Protein AF-A0A1V4AG72-F1 (afdb_monomer)

Sequence (145 aa):
MGGVWVKDPDANHELNSRGAKAVLYVLNVGDRDIQIGSHIHLADVNENLLFFTDKNAAAQAEQALTDQQLTRPEQIAEARRFAHDRSKTPGRAPWGFRLDVAPGDSKRFSPENTPSDRIEAVEMGGDRRVPGLRKNKPAGDVDLD

Mean predicted aligned error: 5.01 Å

Radius of gyration: 17.49 Å; Cα contacts (8 Å, |Δi|>4): 254; chains: 1; bounding box: 52×41×49 Å

Secondary structure (DSSP, 8-state):
------S-TTPPPPPSTTSPEEEEEEEE-SSS-EEEETTS-GGGS-TTEEEESSHHHHHHHHHHHH-TTS-HHHHHHHHHHHSPP-S--TT-TTTTEEE-S-TT-EEEE-TT--SPEEEEEEE--TT-B---SSTT--GGGSB--

Foldseek 3Di:
DDDDDDPDPPDDDDPQVPFDKAKKWKAQLDDFKDKFAQPDQLLLGDPSIFIARDPVLLVQLLCLCPDPVDDSVRSSVRNNVSGDDSDQPAPDPSQQKGFPDDHPDMDMHGNPDPPTDMGMITGDDDQSFDCDDDPDQDPVSRHND

InterPro domains:
  IPR002019 Urease, beta subunit-like [PF00699] (11-57)
  IPR002019 Urease, beta subunit-like [PF00699] (93-136)
  IPR036461 Urease, beta subunit superfamily [G3DSA:2.10.150.10] (2-143)
  IPR036461 Urease, beta subunit superfamily [SSF51278] (10-135)

Organism: NCBI:txid83656

Nearest PDB structures (foldseek):
  3qga-assembly1_A  TM=9.010E-01  e=2.264E-07  Helicobacter mustelae 12198
  8hc1-assembly1_A  TM=8.872E-01  e=1.874E-07  Helicobacter pylori 26695
  1e9y-assembly1_A  TM=9.030E-01  e=4.817E-07  Helicobacter pylori
  4z42-assembly1_B  TM=9.074E-01  e=5.818E-07  Yersinia enterocolitica W22703
  6qsu-assembly1_A  TM=8.848E-01  e=5.818E-07  Helicobacter pylori

Solvent-accessible surface area (backbone atoms only — not comparable to full-atom values): 8629 Å² total; per-residue (Å²): 141,88,85,84,90,66,97,58,87,84,64,84,81,86,73,75,85,87,45,62,73,45,63,36,35,36,36,32,74,45,92,56,74,47,73,47,50,22,83,45,53,50,44,58,51,68,84,44,53,40,42,21,75,46,71,67,41,41,53,52,22,50,50,33,64,66,41,84,89,46,54,72,71,53,15,50,55,53,21,53,72,48,34,53,72,55,53,86,47,61,95,37,74,38,20,52,17,17,45,62,57,59,88,87,39,68,51,78,40,45,43,82,50,74,70,59,48,77,44,50,28,26,43,59,67,87,91,36,64,52,86,71,83,48,100,81,65,54,81,81,62,20,53,46,116

Structure (mmCIF, N/CA/C/O backbone):
data_AF-A0A1V4AG72-F1
#
_entry.id   AF-A0A1V4AG72-F1
#
loop_
_atom_site.group_PDB
_atom_site.id
_atom_site.type_symbol
_atom_site.label_atom_id
_atom_site.label_alt_id
_atom_site.label_comp_id
_atom_site.label_asym_id
_atom_site.label_entity_id
_atom_site.label_seq_id
_atom_site.pdbx_PDB_ins_code
_atom_site.Cartn_x
_atom_site.Cartn_y
_atom_site.Cartn_z
_atom_site.occupancy
_atom_site.B_iso_or_equiv
_atom_site.auth_seq_id
_atom_site.auth_comp_id
_atom_site.auth_asym_id
_atom_site.auth_atom_id
_atom_site.pdbx_PDB_model_num
ATOM 1 N N . MET A 1 1 ? 33.424 19.511 -18.296 1.00 42.69 1 MET A N 1
ATOM 2 C CA . MET A 1 1 ? 31.993 19.443 -18.659 1.00 42.69 1 MET A CA 1
ATOM 3 C C . MET A 1 1 ? 31.625 17.983 -18.834 1.00 42.69 1 MET A C 1
ATOM 5 O O . MET A 1 1 ? 32.368 17.283 -19.507 1.00 42.69 1 MET A O 1
ATOM 9 N N . GLY A 1 2 ? 30.534 17.532 -18.221 1.00 80.44 2 GLY A N 1
ATOM 10 C CA . GLY A 1 2 ? 29.959 16.205 -18.433 1.00 80.44 2 GLY A CA 1
ATOM 11 C C . GLY A 1 2 ? 28.475 16.379 -18.723 1.00 80.44 2 GLY A C 1
ATOM 12 O O . GLY A 1 2 ? 27.808 17.127 -18.014 1.00 80.44 2 GLY A O 1
ATOM 13 N N . GLY A 1 3 ? 27.995 15.761 -19.795 1.00 87.75 3 GLY A N 1
ATOM 14 C CA . GLY A 1 3 ? 26.591 15.762 -20.185 1.00 87.75 3 GLY A CA 1
ATOM 15 C C . GLY A 1 3 ? 26.157 14.342 -20.516 1.00 87.75 3 GLY A C 1
ATOM 16 O O . GLY A 1 3 ? 26.980 13.520 -20.922 1.00 87.75 3 GLY A O 1
ATOM 17 N N . VAL A 1 4 ? 24.874 14.059 -20.318 1.00 89.00 4 VAL A N 1
ATOM 18 C CA . VAL A 1 4 ? 24.250 12.799 -20.726 1.00 89.00 4 VAL A CA 1
ATOM 19 C C . VAL A 1 4 ? 23.496 13.056 -22.022 1.00 89.00 4 VAL A C 1
ATOM 21 O O . VAL A 1 4 ? 22.708 13.994 -22.106 1.00 89.00 4 VAL A O 1
ATOM 24 N N . TRP A 1 5 ? 23.745 12.227 -23.032 1.00 91.19 5 TRP A N 1
ATOM 25 C CA . TRP A 1 5 ? 22.998 12.254 -24.285 1.00 91.19 5 TRP A CA 1
ATOM 26 C C . TRP A 1 5 ? 21.837 11.270 -24.188 1.00 91.19 5 TRP A C 1
ATOM 28 O O . TRP A 1 5 ? 22.051 10.071 -24.016 1.00 91.19 5 TRP A O 1
ATOM 38 N N . VAL A 1 6 ? 20.615 11.780 -24.304 1.00 92.44 6 VAL A N 1
ATOM 39 C CA . VAL A 1 6 ? 19.386 10.982 -24.379 1.00 92.44 6 VAL A CA 1
ATOM 40 C C . VAL A 1 6 ? 18.800 11.168 -25.776 1.00 92.44 6 VAL A C 1
ATOM 42 O O . VAL A 1 6 ? 18.817 12.277 -26.303 1.00 92.44 6 VAL A O 1
ATOM 45 N N . LYS A 1 7 ? 18.337 10.078 -26.403 1.00 91.69 7 LYS A N 1
ATOM 46 C CA . LYS A 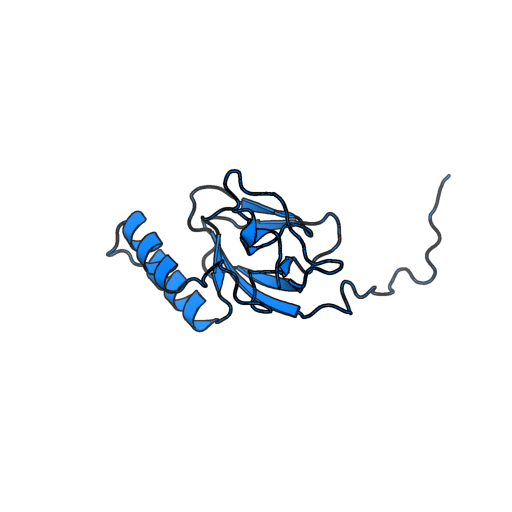1 7 ? 17.854 10.088 -27.796 1.00 91.69 7 LYS A CA 1
ATOM 47 C C . LYS A 1 7 ? 16.626 10.984 -27.979 1.00 91.69 7 LYS A C 1
ATOM 49 O O . LYS A 1 7 ? 16.560 11.722 -28.954 1.00 91.69 7 LYS A O 1
ATOM 54 N N . ASP A 1 8 ? 15.674 10.867 -27.063 1.00 94.81 8 ASP A N 1
ATOM 55 C CA . ASP A 1 8 ? 14.457 11.667 -27.002 1.00 94.81 8 ASP A CA 1
ATOM 56 C C . ASP A 1 8 ? 14.167 11.942 -25.516 1.00 94.81 8 ASP A C 1
ATOM 58 O O . ASP A 1 8 ? 13.851 10.998 -24.788 1.00 94.81 8 ASP A O 1
ATOM 62 N N . PRO A 1 9 ? 14.374 13.176 -25.027 1.00 90.25 9 PRO A N 1
ATOM 63 C CA . PRO A 1 9 ? 14.174 13.517 -23.620 1.00 90.25 9 PRO A CA 1
ATOM 64 C C . PRO A 1 9 ? 12.696 13.524 -23.200 1.00 90.25 9 PRO A C 1
ATOM 66 O O . PRO A 1 9 ? 12.429 13.447 -22.003 1.00 90.25 9 PRO A O 1
ATOM 69 N N . ASP A 1 10 ? 11.762 13.582 -24.154 1.00 93.50 10 ASP A N 1
ATOM 70 C CA . ASP A 1 10 ? 10.318 13.579 -23.895 1.00 93.50 10 ASP A CA 1
ATOM 71 C C . ASP A 1 10 ? 9.716 12.163 -23.979 1.00 93.50 10 ASP A C 1
ATOM 73 O O . ASP A 1 10 ? 8.522 11.960 -23.735 1.00 93.50 10 ASP A O 1
ATOM 77 N N . ALA A 1 11 ? 10.530 11.157 -24.318 1.00 92.44 11 ALA A N 1
ATOM 78 C CA . ALA A 1 11 ? 10.082 9.777 -24.401 1.00 92.44 11 ALA A CA 1
ATOM 79 C C . ALA A 1 11 ? 9.724 9.214 -23.017 1.00 92.44 11 ALA A C 1
ATOM 81 O O . ALA A 1 11 ? 10.526 9.210 -22.083 1.00 92.44 11 ALA A O 1
ATOM 82 N N . ASN A 1 12 ? 8.523 8.643 -22.914 1.00 91.81 12 ASN A N 1
ATOM 83 C CA . ASN A 1 12 ? 8.087 7.932 -21.718 1.00 91.81 12 ASN A CA 1
ATOM 84 C C . ASN A 1 12 ? 8.614 6.494 -21.710 1.00 91.81 12 ASN A C 1
ATOM 86 O O . ASN A 1 12 ? 8.510 5.766 -22.700 1.00 91.81 12 ASN A O 1
ATOM 90 N N . HIS A 1 13 ? 9.109 6.059 -20.554 1.00 91.44 13 HIS A N 1
ATOM 91 C CA . HIS A 1 13 ? 9.494 4.674 -20.313 1.00 91.44 13 HIS A CA 1
ATOM 92 C C . HIS A 1 13 ? 8.433 3.973 -19.467 1.00 91.44 13 HIS A C 1
ATOM 94 O O . HIS A 1 13 ? 8.169 4.368 -18.333 1.00 91.44 13 HIS A O 1
ATOM 100 N N . GLU A 1 14 ? 7.841 2.909 -20.007 1.00 92.56 14 GLU A N 1
ATOM 101 C CA . GLU A 1 14 ? 6.927 2.066 -19.242 1.00 92.56 14 GLU A CA 1
ATOM 102 C C . GLU A 1 14 ? 7.717 1.147 -18.302 1.00 92.56 14 GLU A C 1
ATOM 104 O O . GLU A 1 14 ? 8.584 0.378 -18.727 1.00 92.56 14 GLU A O 1
ATOM 109 N N . LEU A 1 15 ? 7.402 1.221 -17.011 1.00 93.25 15 LEU A N 1
ATOM 110 C CA . LEU A 1 15 ? 8.000 0.380 -15.981 1.00 93.25 15 LEU A CA 1
ATOM 111 C C . LEU A 1 15 ? 7.109 -0.831 -15.686 1.00 93.25 15 LEU A C 1
ATOM 113 O O . LEU A 1 15 ? 5.888 -0.778 -15.820 1.00 93.25 15 LEU A O 1
ATOM 117 N N . ASN A 1 16 ? 7.737 -1.922 -15.240 1.00 93.94 16 ASN A N 1
ATOM 118 C CA . ASN A 1 16 ? 7.059 -3.116 -14.723 1.00 93.94 16 ASN A CA 1
ATOM 119 C C . ASN A 1 16 ? 6.011 -3.739 -15.680 1.00 93.94 16 ASN A C 1
ATOM 121 O O . ASN A 1 16 ? 5.059 -4.374 -15.233 1.00 93.94 16 ASN A O 1
ATOM 125 N N . SER A 1 17 ? 6.210 -3.623 -16.998 1.00 91.50 17 SER A N 1
ATOM 126 C CA . SER A 1 17 ? 5.237 -3.996 -18.045 1.00 91.50 17 SER A CA 1
ATOM 127 C C . SER A 1 17 ? 4.884 -5.488 -18.147 1.00 91.50 17 SER A C 1
ATOM 129 O O . SER A 1 17 ? 3.980 -5.859 -18.891 1.00 91.50 17 SER A O 1
ATOM 131 N N . ARG A 1 18 ? 5.591 -6.368 -17.427 1.00 86.69 18 ARG A N 1
ATOM 132 C CA . ARG A 1 18 ? 5.413 -7.832 -17.499 1.00 86.69 18 ARG A CA 1
ATOM 133 C C . ARG A 1 18 ? 4.720 -8.458 -16.284 1.00 86.69 18 ARG A C 1
ATOM 135 O O . ARG A 1 18 ? 4.441 -9.649 -16.329 1.00 86.69 18 ARG A O 1
ATOM 142 N N . GLY A 1 19 ? 4.495 -7.709 -15.203 1.00 84.56 19 GLY A N 1
ATOM 143 C CA . GLY A 1 19 ? 3.905 -8.236 -13.964 1.00 84.56 19 GLY A CA 1
ATOM 144 C C . GLY A 1 19 ? 2.400 -7.994 -13.880 1.00 84.56 19 GLY A C 1
ATOM 145 O O . GLY A 1 19 ? 1.908 -6.994 -14.405 1.00 84.56 19 GLY A O 1
ATOM 146 N N . ALA A 1 20 ? 1.669 -8.874 -13.187 1.00 92.62 20 ALA A N 1
ATOM 147 C CA . ALA A 1 20 ? 0.272 -8.607 -12.861 1.00 92.62 20 ALA A CA 1
ATOM 148 C C . ALA A 1 20 ? 0.172 -7.322 -12.024 1.00 92.62 20 ALA A C 1
ATOM 150 O O . ALA A 1 20 ? 0.931 -7.130 -11.069 1.00 92.62 20 ALA A O 1
ATOM 151 N N . LYS A 1 21 ? -0.761 -6.440 -12.389 1.00 94.31 21 LYS A N 1
ATOM 152 C CA . LYS A 1 21 ? -1.006 -5.181 -11.682 1.00 94.31 21 LYS A CA 1
ATOM 153 C C . LYS A 1 21 ? -2.264 -5.279 -10.831 1.00 94.31 21 LYS A C 1
ATOM 155 O O . LYS A 1 21 ? -3.235 -5.929 -11.213 1.00 94.31 21 LYS A O 1
ATOM 160 N N . ALA A 1 22 ? -2.256 -4.595 -9.698 1.00 94.44 22 ALA A N 1
ATOM 161 C CA . ALA A 1 22 ? -3.394 -4.466 -8.805 1.00 94.44 22 ALA A CA 1
ATOM 162 C C . ALA A 1 22 ? -3.556 -3.010 -8.365 1.00 94.44 22 ALA A C 1
ATOM 164 O O . ALA A 1 22 ? -2.585 -2.267 -8.226 1.00 94.44 22 ALA A O 1
ATOM 165 N N . VAL A 1 23 ? -4.799 -2.617 -8.111 1.00 95.44 23 VAL A N 1
ATOM 166 C CA . VAL A 1 23 ? -5.124 -1.344 -7.469 1.00 95.44 23 VAL A CA 1
ATOM 167 C C . VAL A 1 23 ? -5.477 -1.642 -6.024 1.00 95.44 23 VAL A C 1
ATOM 169 O O . VAL A 1 23 ? -6.295 -2.521 -5.757 1.00 95.44 23 VAL A O 1
ATOM 172 N N . LEU A 1 24 ? -4.867 -0.904 -5.104 1.00 95.56 24 LEU A N 1
ATOM 173 C CA . LEU A 1 24 ? -5.174 -0.988 -3.683 1.00 95.56 24 LEU A CA 1
ATOM 174 C C . LEU A 1 24 ? -5.582 0.379 -3.152 1.00 95.56 24 LEU A C 1
ATOM 176 O O . LEU A 1 24 ? -5.105 1.413 -3.616 1.00 95.56 24 LEU A O 1
ATOM 180 N N . TYR A 1 25 ? -6.423 0.359 -2.132 1.00 96.06 25 TYR A N 1
ATOM 181 C CA . TYR A 1 25 ? -6.688 1.493 -1.262 1.00 96.06 25 TYR A CA 1
ATOM 182 C C . TYR A 1 25 ? -5.971 1.250 0.059 1.00 96.06 25 TYR A C 1
ATOM 184 O O . TYR A 1 25 ? -5.953 0.117 0.549 1.00 96.06 25 TYR A O 1
ATOM 192 N N . VAL A 1 26 ? -5.343 2.285 0.610 1.00 96.56 26 VAL A N 1
ATOM 193 C CA . VAL A 1 26 ? -4.516 2.168 1.813 1.00 96.56 26 VAL A CA 1
ATOM 194 C C . VAL A 1 26 ? -4.927 3.205 2.844 1.00 96.56 26 VAL A C 1
ATOM 196 O O . VAL A 1 26 ? -5.023 4.388 2.530 1.00 96.56 26 VAL A O 1
ATOM 199 N N . LEU A 1 27 ? -5.128 2.760 4.083 1.00 96.56 27 LEU A N 1
ATOM 200 C CA . LEU A 1 27 ? -5.362 3.631 5.236 1.00 96.56 27 LEU A CA 1
ATOM 201 C C . LEU A 1 27 ? -4.246 3.454 6.256 1.00 96.56 27 LEU A C 1
ATOM 203 O O . LEU A 1 27 ? -3.902 2.323 6.604 1.00 96.56 27 LEU A O 1
ATOM 207 N N . ASN A 1 28 ? -3.717 4.565 6.767 1.00 97.19 28 ASN A N 1
ATOM 208 C CA . ASN A 1 28 ? -2.831 4.557 7.924 1.00 97.19 28 ASN A CA 1
ATOM 209 C C . ASN A 1 28 ? -3.648 4.802 9.192 1.00 97.19 28 ASN A C 1
ATOM 211 O O . ASN A 1 28 ? -4.050 5.922 9.476 1.00 97.19 28 ASN A O 1
ATOM 215 N N . VAL A 1 29 ? -3.875 3.745 9.968 1.00 96.12 29 VAL A N 1
ATOM 216 C CA . VAL A 1 29 ? -4.607 3.836 11.240 1.00 96.12 29 VAL A CA 1
ATOM 217 C C . VAL A 1 29 ? -3.720 4.192 12.432 1.00 96.12 29 VAL A C 1
ATOM 219 O O . VAL A 1 29 ? -4.228 4.376 13.541 1.00 96.12 29 VAL A O 1
ATOM 222 N N . GLY A 1 30 ? -2.405 4.280 12.215 1.00 95.06 30 GLY A N 1
ATOM 223 C CA . GLY A 1 30 ? -1.423 4.624 13.233 1.00 95.06 30 GLY A CA 1
ATOM 224 C C . GLY A 1 30 ? -1.473 6.091 13.654 1.00 95.06 30 GLY A C 1
ATOM 225 O O . GLY A 1 30 ? -2.387 6.838 13.320 1.00 95.06 30 GLY A O 1
ATOM 226 N N . ASP A 1 31 ? -0.462 6.497 14.411 1.00 94.75 31 ASP A N 1
ATOM 227 C CA . ASP A 1 31 ? -0.278 7.852 14.941 1.00 94.75 31 ASP A CA 1
ATOM 228 C C . ASP A 1 31 ? 0.909 8.592 14.302 1.00 94.75 31 ASP A C 1
ATOM 230 O O . ASP A 1 31 ? 1.176 9.748 14.621 1.00 94.75 31 ASP A O 1
ATOM 234 N N . ARG A 1 32 ? 1.637 7.923 13.403 1.00 96.25 32 ARG A N 1
ATOM 235 C CA . ARG A 1 32 ? 2.843 8.424 12.739 1.00 96.25 32 ARG A CA 1
ATOM 236 C C . ARG A 1 32 ? 2.802 8.118 11.255 1.00 96.25 32 ARG A C 1
ATOM 238 O O . ARG A 1 32 ? 2.200 7.130 10.829 1.00 96.25 32 ARG A O 1
ATOM 245 N N . ASP A 1 33 ? 3.511 8.933 10.487 1.00 97.19 33 ASP A N 1
ATOM 246 C CA . ASP A 1 33 ? 3.724 8.678 9.070 1.00 97.19 33 ASP A CA 1
ATOM 247 C C . ASP A 1 33 ? 4.436 7.355 8.826 1.00 97.19 33 ASP A C 1
ATOM 249 O O . ASP A 1 33 ? 5.346 6.956 9.560 1.00 97.19 33 ASP A O 1
ATOM 253 N N . ILE A 1 34 ? 4.052 6.704 7.734 1.00 97.69 34 ILE A N 1
ATOM 254 C CA . ILE A 1 34 ? 4.686 5.480 7.263 1.00 97.69 34 ILE A CA 1
ATOM 255 C C . ILE A 1 34 ? 5.076 5.685 5.805 1.00 97.69 34 ILE A C 1
ATOM 257 O O . ILE A 1 34 ? 4.255 6.091 4.990 1.00 97.69 34 ILE A O 1
ATOM 261 N N . GLN A 1 35 ? 6.325 5.385 5.461 1.00 97.88 35 GLN A N 1
ATOM 262 C CA . GLN A 1 35 ? 6.831 5.465 4.094 1.00 97.88 35 GLN A CA 1
ATOM 263 C C . GLN A 1 35 ? 7.312 4.090 3.638 1.00 97.88 35 GLN A C 1
ATOM 265 O O . GLN A 1 35 ? 8.017 3.397 4.371 1.00 97.88 35 GLN A O 1
ATOM 270 N N . ILE A 1 36 ? 6.911 3.684 2.433 1.00 96.94 36 ILE A N 1
ATOM 271 C CA . ILE A 1 36 ? 7.219 2.367 1.864 1.00 96.94 36 ILE A CA 1
ATOM 272 C C . ILE A 1 36 ? 7.962 2.549 0.547 1.00 96.94 36 ILE A C 1
ATOM 274 O O . ILE A 1 36 ? 7.496 3.275 -0.327 1.00 96.94 36 ILE A O 1
ATOM 278 N N . GLY A 1 37 ? 9.103 1.872 0.404 1.00 97.44 37 GLY A N 1
ATOM 279 C CA . GLY A 1 37 ? 9.896 1.863 -0.825 1.00 97.44 37 GLY A CA 1
ATOM 280 C C . GLY A 1 37 ? 9.354 0.926 -1.909 1.00 97.44 37 GLY A C 1
ATOM 281 O O . GLY A 1 37 ? 8.650 -0.042 -1.625 1.00 97.44 37 GLY A O 1
ATOM 282 N N . SER A 1 38 ? 9.756 1.189 -3.152 1.00 97.38 38 SER A N 1
ATOM 283 C CA . SER A 1 38 ? 9.350 0.478 -4.378 1.00 97.38 38 SER A CA 1
ATOM 284 C C . SER A 1 38 ? 9.430 -1.056 -4.335 1.00 97.38 38 SER A C 1
ATOM 286 O O . SER A 1 38 ? 8.624 -1.718 -4.981 1.00 97.38 38 SER A O 1
ATOM 288 N N . HIS A 1 39 ? 10.377 -1.636 -3.588 1.00 95.25 39 HIS A N 1
ATOM 289 C CA . HIS A 1 39 ? 10.681 -3.079 -3.601 1.00 95.25 39 HIS A CA 1
ATOM 290 C C . HIS A 1 39 ? 10.334 -3.814 -2.301 1.00 95.25 39 HIS A C 1
ATOM 292 O O . HIS A 1 39 ? 10.736 -4.959 -2.103 1.00 95.25 39 HIS A O 1
ATOM 298 N N . ILE A 1 40 ? 9.585 -3.172 -1.408 1.00 94.50 40 ILE A N 1
ATOM 299 C CA . ILE A 1 40 ? 9.119 -3.812 -0.180 1.00 94.50 40 ILE A CA 1
ATOM 300 C C . ILE A 1 40 ? 7.873 -4.647 -0.485 1.00 94.50 40 ILE A C 1
ATOM 302 O O . ILE A 1 40 ? 6.948 -4.176 -1.145 1.00 94.50 40 ILE A O 1
ATOM 306 N N . HIS A 1 41 ? 7.841 -5.878 0.027 1.00 94.00 41 HIS A N 1
ATOM 307 C CA . HIS A 1 41 ? 6.660 -6.731 -0.045 1.00 94.00 41 HIS A CA 1
ATOM 308 C C . HIS A 1 41 ? 5.523 -6.103 0.771 1.00 94.00 41 HIS A C 1
ATOM 310 O O . HIS A 1 41 ? 5.638 -5.940 1.989 1.00 94.00 41 HIS A O 1
ATOM 316 N N . LEU A 1 42 ? 4.424 -5.733 0.106 1.00 94.12 42 LEU A N 1
ATOM 317 C CA . LEU A 1 42 ? 3.335 -4.979 0.728 1.00 94.12 42 LEU A CA 1
ATOM 318 C C . LEU A 1 42 ? 2.700 -5.749 1.883 1.00 94.12 42 LEU A C 1
ATOM 320 O O . LEU A 1 42 ? 2.387 -5.144 2.903 1.00 94.12 42 LEU A O 1
ATOM 324 N N . ALA A 1 43 ? 2.573 -7.075 1.805 1.00 91.94 43 ALA A N 1
ATOM 325 C CA . ALA A 1 43 ? 2.039 -7.824 2.936 1.00 91.94 43 ALA A CA 1
ATOM 326 C C . ALA A 1 43 ? 2.945 -7.769 4.176 1.00 91.94 43 ALA A C 1
ATOM 328 O O . ALA A 1 43 ? 2.410 -7.873 5.277 1.00 91.94 43 ALA A O 1
ATOM 329 N N . ASP A 1 44 ? 4.245 -7.470 4.040 1.00 91.25 44 ASP A N 1
ATOM 330 C CA . ASP A 1 44 ? 5.217 -7.424 5.140 1.00 91.25 44 ASP A CA 1
ATOM 331 C C . ASP A 1 44 ? 5.397 -6.045 5.805 1.00 91.25 44 ASP A C 1
ATOM 333 O O . ASP A 1 44 ? 6.029 -5.960 6.860 1.00 91.25 44 ASP A O 1
ATOM 337 N N . VAL A 1 45 ? 4.812 -4.968 5.263 1.00 93.12 45 VAL A N 1
ATOM 338 C CA . VAL A 1 45 ? 4.939 -3.611 5.842 1.00 93.12 45 VAL A CA 1
ATOM 339 C C . VAL A 1 45 ? 4.287 -3.481 7.230 1.00 93.12 45 VAL A C 1
ATOM 341 O O . VAL A 1 45 ? 3.666 -4.418 7.740 1.00 93.12 45 VAL A O 1
ATOM 344 N N . AS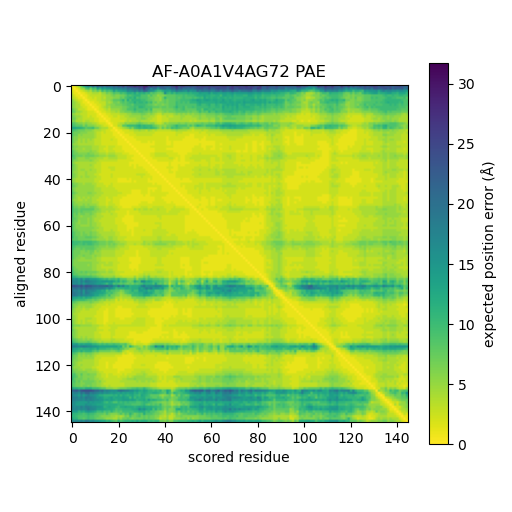N A 1 46 ? 4.382 -2.288 7.822 1.00 94.00 46 ASN A N 1
ATOM 345 C CA . ASN A 1 46 ? 3.749 -1.928 9.092 1.00 94.00 46 ASN A CA 1
ATOM 346 C C . ASN A 1 46 ? 2.253 -2.333 9.144 1.00 94.00 46 ASN A C 1
ATOM 348 O O . ASN A 1 46 ? 1.498 -2.126 8.190 1.00 94.00 46 ASN A O 1
ATOM 352 N N . GLU A 1 47 ? 1.836 -2.924 10.265 1.00 92.38 47 GLU A N 1
ATOM 353 C CA . GLU A 1 47 ? 0.479 -3.438 10.515 1.00 92.38 47 GLU A CA 1
ATOM 354 C C . GLU A 1 47 ? -0.588 -2.348 10.687 1.00 92.38 47 GLU A C 1
ATOM 356 O O . GLU A 1 47 ? -1.786 -2.634 10.638 1.00 92.38 47 GLU A O 1
ATOM 361 N N . ASN A 1 48 ? -0.163 -1.098 10.872 1.00 95.12 48 ASN A N 1
ATOM 362 C CA . ASN A 1 48 ? -1.039 0.070 10.882 1.00 95.12 48 ASN A CA 1
ATOM 363 C C . ASN A 1 48 ? -1.432 0.537 9.477 1.00 95.12 48 ASN A C 1
ATOM 365 O O . ASN A 1 48 ? -2.251 1.440 9.354 1.00 95.12 48 ASN A O 1
ATOM 369 N N . LEU A 1 49 ? -0.890 -0.078 8.423 1.00 95.69 49 LEU A N 1
ATOM 370 C CA . LEU A 1 49 ? -1.403 0.106 7.072 1.00 95.69 49 LEU A CA 1
ATOM 371 C C . LEU A 1 49 ? -2.436 -0.972 6.759 1.00 95.69 49 LEU A C 1
ATOM 373 O O . LEU A 1 49 ? -2.113 -2.163 6.684 1.00 95.69 49 LEU A O 1
ATOM 377 N N . LEU A 1 50 ? -3.679 -0.539 6.588 1.00 95.38 50 LEU A N 1
ATOM 378 C CA . LEU A 1 50 ? -4.783 -1.374 6.137 1.00 95.38 50 LEU A CA 1
ATOM 379 C C . LEU A 1 50 ? -4.864 -1.302 4.617 1.00 95.38 50 LEU A C 1
ATOM 381 O O . LEU A 1 50 ? -4.797 -0.213 4.055 1.00 95.38 50 LEU A O 1
ATOM 385 N N . PHE A 1 51 ? -5.006 -2.455 3.968 1.00 95.31 51 PHE A N 1
ATOM 386 C CA . PHE A 1 51 ? -5.092 -2.570 2.515 1.00 95.31 51 PHE A CA 1
ATOM 387 C C . PHE A 1 51 ? -6.474 -3.063 2.107 1.00 95.31 51 PHE A C 1
ATOM 389 O O . PHE A 1 51 ? -7.021 -3.959 2.747 1.00 95.31 51 PHE A O 1
ATOM 396 N N . PHE A 1 52 ? -7.002 -2.535 1.007 1.00 94.19 52 PHE A N 1
ATOM 397 C CA . PHE A 1 52 ? -8.295 -2.930 0.458 1.00 94.19 52 PHE A CA 1
ATOM 398 C C . PHE A 1 52 ? -8.180 -3.077 -1.059 1.00 94.19 52 PHE A C 1
ATOM 400 O O . PHE A 1 52 ? -7.612 -2.219 -1.731 1.00 94.19 52 PHE A O 1
ATOM 407 N N . THR A 1 53 ? -8.721 -4.168 -1.599 1.00 92.06 53 THR A N 1
ATOM 408 C CA . THR A 1 53 ? -8.836 -4.400 -3.054 1.00 92.06 53 THR A CA 1
ATOM 409 C C . THR A 1 53 ? -10.177 -3.918 -3.610 1.00 92.06 53 THR A C 1
ATOM 411 O O . THR A 1 53 ? -10.313 -3.726 -4.814 1.00 92.06 53 THR A O 1
ATOM 414 N N . ASP A 1 54 ? -11.154 -3.691 -2.730 1.00 91.38 54 ASP A N 1
ATOM 415 C CA . ASP A 1 54 ? -12.480 -3.181 -3.056 1.00 91.38 54 ASP A CA 1
ATOM 416 C C . ASP A 1 54 ? -12.658 -1.760 -2.503 1.00 91.38 54 ASP A C 1
ATOM 418 O O . ASP A 1 54 ? -12.325 -1.473 -1.350 1.00 91.38 54 ASP A O 1
ATOM 422 N N . LYS A 1 55 ? -13.192 -0.863 -3.338 1.00 93.94 55 LYS A N 1
ATOM 423 C CA . LYS A 1 55 ? -13.382 0.548 -2.984 1.00 93.94 55 LYS A CA 1
ATOM 424 C C . LYS A 1 55 ? -14.471 0.741 -1.924 1.00 93.94 55 LYS A C 1
ATOM 426 O O . LYS A 1 55 ? -14.362 1.655 -1.113 1.00 93.94 55 LYS A O 1
ATOM 431 N N . ASN A 1 56 ? -15.515 -0.090 -1.921 1.00 95.88 56 ASN A N 1
ATOM 432 C CA . ASN A 1 56 ? -16.600 0.034 -0.948 1.00 95.88 56 ASN A CA 1
ATOM 433 C C . ASN A 1 56 ? -16.130 -0.408 0.441 1.00 95.88 56 ASN A C 1
ATOM 435 O O . ASN A 1 56 ? -16.433 0.267 1.419 1.00 95.88 56 ASN A O 1
ATOM 439 N N . ALA A 1 57 ? -15.325 -1.470 0.523 1.00 94.12 57 ALA A N 1
ATOM 440 C CA . ALA A 1 57 ? -14.682 -1.893 1.765 1.00 94.12 57 ALA A CA 1
ATOM 441 C C . ALA A 1 57 ? -13.762 -0.796 2.335 1.00 94.12 57 ALA A C 1
ATOM 443 O O . ALA A 1 57 ? -13.794 -0.527 3.535 1.00 94.12 57 ALA A O 1
ATOM 444 N N . ALA A 1 58 ? -12.996 -0.113 1.475 1.00 95.06 58 ALA A N 1
ATOM 445 C CA . ALA A 1 58 ? -12.193 1.040 1.887 1.00 95.06 58 ALA A CA 1
ATOM 446 C C . ALA A 1 58 ? -13.071 2.178 2.438 1.00 95.06 58 ALA A C 1
ATOM 448 O O . ALA A 1 58 ? -12.801 2.689 3.520 1.00 95.06 58 ALA A O 1
ATOM 449 N N . ALA A 1 59 ? -14.168 2.516 1.752 1.00 96.19 59 ALA A N 1
ATOM 450 C CA . ALA A 1 59 ? -15.103 3.551 2.197 1.00 96.19 59 ALA A CA 1
ATOM 451 C C . ALA A 1 59 ? -15.789 3.207 3.535 1.00 96.19 59 ALA A C 1
ATOM 453 O O . ALA A 1 59 ? -15.996 4.085 4.369 1.00 96.19 59 ALA A O 1
ATOM 454 N N . GLN A 1 60 ? -16.114 1.934 3.776 1.00 96.50 60 GLN A N 1
ATOM 455 C CA . GLN A 1 60 ? -16.648 1.478 5.065 1.00 96.50 60 GLN A CA 1
ATOM 456 C C . GLN A 1 60 ? -15.619 1.629 6.192 1.00 96.50 60 GLN A C 1
ATOM 458 O O . GLN A 1 60 ? -15.961 2.071 7.288 1.00 96.50 60 GLN A O 1
ATOM 463 N N . ALA A 1 61 ? -14.348 1.326 5.920 1.00 95.62 61 ALA A N 1
ATOM 464 C CA . ALA A 1 61 ? -13.274 1.560 6.877 1.00 95.62 61 ALA A CA 1
ATOM 465 C C . ALA A 1 61 ? -13.054 3.059 7.155 1.00 95.62 61 ALA A C 1
ATOM 467 O O . ALA A 1 61 ? -12.864 3.438 8.307 1.00 95.62 61 ALA A O 1
ATOM 468 N N . GLU A 1 62 ? -13.128 3.920 6.136 1.00 95.75 62 GLU A N 1
ATOM 469 C CA . GLU A 1 62 ? -13.072 5.384 6.294 1.00 95.75 62 GLU A CA 1
ATOM 470 C C . GLU A 1 62 ? -14.206 5.906 7.195 1.00 95.75 62 GLU A C 1
ATOM 472 O O . GLU A 1 62 ? -13.974 6.730 8.083 1.00 95.75 62 GLU A O 1
ATOM 477 N N . GLN A 1 63 ? -15.427 5.393 7.012 1.00 95.44 63 GLN A N 1
ATOM 478 C CA . GLN A 1 63 ? -16.572 5.722 7.868 1.00 95.44 63 GLN A CA 1
ATOM 479 C C . GLN A 1 63 ? -16.335 5.282 9.316 1.00 95.44 63 GLN A C 1
ATOM 481 O O . GLN A 1 63 ? -16.527 6.074 10.234 1.00 95.44 63 GLN A O 1
ATOM 486 N N . ALA A 1 64 ? -15.842 4.059 9.526 1.00 95.38 64 ALA A N 1
ATOM 487 C CA . ALA A 1 64 ? -15.523 3.558 10.861 1.00 95.38 64 ALA A CA 1
ATOM 488 C C . ALA A 1 64 ? -14.455 4.409 11.574 1.00 95.38 64 ALA A C 1
ATOM 490 O O . ALA A 1 64 ? -14.549 4.629 12.777 1.00 95.38 64 ALA A O 1
ATOM 491 N N . LEU A 1 65 ? -13.460 4.931 10.844 1.00 94.38 65 LEU A N 1
ATOM 492 C CA . LEU A 1 65 ? -12.408 5.791 11.405 1.00 94.38 65 LEU A CA 1
ATOM 493 C C . LEU A 1 65 ? -12.877 7.203 11.774 1.00 94.38 65 LEU A C 1
ATOM 495 O O . LEU A 1 65 ? -12.197 7.890 12.534 1.00 94.38 65 LEU A O 1
ATOM 499 N N . THR A 1 66 ? -14.016 7.642 11.241 1.00 93.81 66 THR A N 1
ATOM 500 C CA . THR A 1 66 ? -14.569 8.986 11.468 1.00 93.81 66 THR A CA 1
ATOM 501 C C . THR A 1 66 ? -15.808 8.984 12.364 1.00 93.81 66 THR A C 1
ATOM 503 O O . THR A 1 66 ? -16.330 10.054 12.685 1.00 93.81 66 THR A O 1
ATOM 506 N N . ASP A 1 67 ? -16.251 7.809 12.820 1.00 94.94 67 ASP A N 1
ATOM 507 C CA . ASP A 1 67 ? -17.404 7.663 13.704 1.00 94.94 67 ASP A CA 1
ATOM 508 C C . ASP A 1 67 ? -17.110 8.231 15.100 1.00 94.94 67 ASP A C 1
ATOM 510 O O . ASP A 1 67 ? -16.321 7.685 15.872 1.00 94.94 67 ASP A O 1
ATOM 514 N N . GLN A 1 68 ? -17.774 9.337 15.433 1.00 95.12 68 GLN A N 1
ATOM 515 C CA . GLN A 1 68 ? -17.609 10.038 16.707 1.00 95.12 68 GLN A CA 1
ATOM 516 C C . GLN A 1 68 ? -18.208 9.290 17.908 1.00 95.12 68 GLN A C 1
ATOM 518 O O . GLN A 1 68 ? -17.969 9.694 19.045 1.00 95.12 68 GLN A O 1
ATOM 523 N N . GLN A 1 69 ? -18.989 8.230 17.682 1.00 96.62 69 GLN A N 1
ATOM 524 C CA . GLN A 1 69 ? -19.555 7.400 18.749 1.00 96.62 69 GLN A CA 1
ATOM 525 C C . GLN A 1 69 ? -18.557 6.366 19.282 1.00 96.62 69 GLN A C 1
ATOM 527 O O . GLN A 1 69 ? -18.761 5.827 20.369 1.00 96.62 69 GLN A O 1
ATOM 532 N N . LEU A 1 70 ? -17.486 6.099 18.533 1.00 95.75 70 LEU A N 1
ATOM 533 C CA . LEU A 1 70 ? -16.472 5.105 18.859 1.00 95.75 70 LEU A CA 1
ATOM 534 C C . LEU A 1 70 ? -15.217 5.766 19.431 1.00 95.75 70 LEU A C 1
ATOM 536 O O . LEU A 1 70 ? -14.773 6.827 18.988 1.00 95.75 70 LEU A O 1
ATOM 540 N N . THR A 1 71 ? -14.580 5.102 20.390 1.00 97.25 71 THR A N 1
ATOM 541 C CA . THR A 1 71 ? -13.219 5.456 20.807 1.00 97.25 71 THR A CA 1
ATOM 542 C C . THR A 1 71 ? -12.220 5.133 19.692 1.00 97.25 71 THR A C 1
ATOM 544 O O . THR A 1 71 ? -12.453 4.254 18.864 1.00 97.25 71 THR A O 1
ATOM 547 N N . ARG A 1 72 ? -11.049 5.784 19.676 1.00 94.38 72 ARG A N 1
ATOM 548 C CA . ARG A 1 72 ? -10.032 5.529 18.637 1.00 94.38 72 ARG A CA 1
ATOM 549 C C . ARG A 1 72 ? -9.636 4.042 18.505 1.00 94.38 72 ARG A C 1
ATOM 551 O O . ARG A 1 72 ? -9.534 3.573 17.375 1.00 94.38 72 ARG A O 1
ATOM 558 N N . PRO A 1 73 ? -9.433 3.265 19.588 1.00 96.38 73 PRO A N 1
ATOM 559 C CA . PRO A 1 73 ? -9.198 1.824 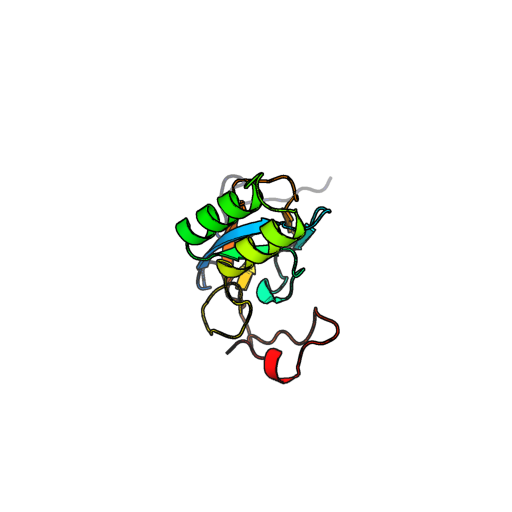19.465 1.00 96.38 73 PRO A CA 1
ATOM 560 C C . PRO A 1 73 ? -10.361 1.059 18.816 1.00 96.38 73 PRO A C 1
ATOM 562 O O . PRO A 1 73 ? -10.112 0.168 18.007 1.00 96.38 73 PRO A O 1
ATOM 565 N N . GLU A 1 74 ? -11.611 1.416 19.126 1.00 97.44 74 GLU A N 1
ATOM 566 C CA . GLU A 1 74 ? -12.806 0.798 18.532 1.00 97.44 74 GLU A CA 1
ATOM 567 C C . GLU A 1 74 ? -12.935 1.145 17.047 1.00 97.44 74 GLU A C 1
ATOM 569 O O . GLU A 1 74 ? -13.118 0.246 16.232 1.00 97.44 74 GLU A O 1
ATOM 574 N N . GLN A 1 75 ? -12.724 2.411 16.675 1.00 95.75 75 GLN A N 1
ATOM 575 C CA . GLN A 1 75 ? -12.662 2.858 15.279 1.00 95.75 75 GLN A CA 1
ATOM 576 C C . GLN A 1 75 ? -11.656 2.029 14.465 1.00 95.75 75 GLN A C 1
ATOM 578 O O . GLN A 1 75 ? -11.963 1.528 13.383 1.00 95.75 75 GLN A O 1
ATOM 583 N N . ILE A 1 76 ? -10.443 1.842 15.004 1.00 95.56 76 ILE A N 1
ATOM 584 C CA . ILE A 1 76 ? -9.390 1.042 14.365 1.00 95.56 76 ILE A CA 1
ATOM 585 C C . ILE A 1 76 ? -9.810 -0.428 14.260 1.00 95.56 76 ILE A C 1
ATOM 587 O O . ILE A 1 76 ? -9.569 -1.062 13.230 1.00 95.56 76 ILE A O 1
ATOM 591 N N . ALA A 1 77 ? -10.410 -0.986 15.314 1.00 96.00 77 ALA A N 1
ATOM 592 C CA . ALA A 1 77 ? -10.867 -2.369 15.324 1.00 96.00 77 ALA A CA 1
ATOM 593 C C . ALA A 1 77 ? -11.967 -2.617 14.280 1.00 96.00 77 ALA A C 1
ATOM 595 O O . ALA A 1 77 ? -11.891 -3.612 13.562 1.00 96.00 77 ALA A O 1
ATOM 596 N N . GLU A 1 78 ? -12.935 -1.707 14.142 1.00 96.12 78 GLU A N 1
ATOM 597 C CA . GLU A 1 78 ? -13.985 -1.786 13.120 1.00 96.12 78 GLU A CA 1
ATOM 598 C C . GLU A 1 78 ? -13.412 -1.629 11.707 1.00 96.12 78 GLU A C 1
ATOM 600 O O . GLU A 1 78 ? -13.674 -2.464 10.842 1.00 96.12 78 GLU A O 1
ATOM 605 N N . ALA A 1 79 ? -12.541 -0.642 11.473 1.00 95.06 79 ALA A N 1
ATOM 606 C CA . ALA A 1 79 ? -11.890 -0.450 10.176 1.00 95.06 79 ALA A CA 1
ATOM 607 C C . ALA A 1 79 ? -11.099 -1.692 9.722 1.00 95.06 79 ALA A C 1
ATOM 609 O O . ALA A 1 79 ? -11.119 -2.066 8.547 1.00 95.06 79 ALA A O 1
ATOM 610 N N . ARG A 1 80 ? -10.437 -2.382 10.662 1.00 94.81 80 ARG A N 1
ATOM 611 C CA . ARG A 1 80 ? -9.699 -3.628 10.397 1.00 94.81 80 ARG A CA 1
ATOM 612 C C . ARG A 1 80 ? -10.588 -4.779 9.928 1.00 94.81 80 ARG A C 1
ATOM 614 O O . ARG A 1 80 ? -10.074 -5.648 9.233 1.00 94.81 80 ARG A O 1
ATOM 621 N N . ARG A 1 81 ? -11.886 -4.797 10.247 1.00 94.06 81 ARG A N 1
ATOM 622 C CA . ARG A 1 81 ? -12.804 -5.867 9.802 1.00 94.06 81 ARG A CA 1
ATOM 623 C C . ARG A 1 81 ? -13.037 -5.858 8.296 1.00 94.06 81 ARG A C 1
ATOM 625 O O . ARG A 1 81 ? -13.280 -6.910 7.715 1.00 94.06 81 ARG A O 1
ATOM 632 N N . PHE A 1 82 ? -12.948 -4.684 7.675 1.00 92.12 82 PHE A N 1
ATOM 633 C CA . PHE A 1 82 ? -13.071 -4.522 6.226 1.00 92.12 82 PHE A CA 1
ATOM 634 C C . PHE A 1 82 ? -11.733 -4.698 5.501 1.00 92.12 82 PHE A C 1
ATOM 636 O O . PHE A 1 82 ? -11.707 -4.880 4.283 1.00 92.12 82 PHE A O 1
ATOM 643 N N . ALA A 1 83 ? -10.620 -4.604 6.236 1.00 89.81 83 ALA A N 1
ATOM 644 C CA . ALA A 1 83 ? -9.288 -4.695 5.669 1.00 89.81 83 ALA A CA 1
ATOM 645 C C . ALA A 1 83 ? -9.031 -6.092 5.122 1.00 89.81 83 ALA A C 1
ATOM 647 O O . ALA A 1 83 ? -9.488 -7.108 5.649 1.00 89.81 83 ALA A O 1
ATOM 648 N N . HIS A 1 84 ? -8.272 -6.136 4.040 1.00 80.75 84 HIS A N 1
ATOM 649 C CA . HIS A 1 84 ? -7.948 -7.391 3.418 1.00 80.75 84 HIS A CA 1
ATOM 650 C C . HIS A 1 84 ? -6.940 -8.182 4.259 1.00 80.75 84 HIS A C 1
ATOM 652 O O . HIS A 1 84 ? -6.038 -7.602 4.875 1.00 80.75 84 HIS A O 1
ATOM 658 N N . ASP A 1 85 ? -7.083 -9.510 4.268 1.00 73.00 85 ASP A N 1
ATOM 659 C CA . ASP A 1 85 ? -6.105 -10.374 4.906 1.00 73.00 85 ASP A CA 1
ATOM 660 C C . ASP A 1 85 ? -4.760 -10.219 4.187 1.00 73.00 85 ASP A C 1
ATOM 662 O O . ASP A 1 85 ? -4.665 -10.217 2.959 1.00 73.00 85 ASP A O 1
ATOM 666 N N . ARG A 1 86 ? -3.711 -10.051 4.984 1.00 75.00 86 ARG A N 1
ATOM 667 C CA . ARG A 1 86 ? -2.330 -9.950 4.512 1.00 75.00 86 ARG A CA 1
ATOM 668 C C . ARG A 1 86 ? -1.717 -11.337 4.307 1.00 75.00 86 ARG A C 1
ATOM 670 O O . ARG A 1 86 ? -0.519 -11.421 4.063 1.00 75.00 86 ARG A O 1
ATOM 677 N N . SER A 1 87 ? -2.503 -12.400 4.471 1.00 66.19 87 SER A N 1
ATOM 678 C CA . SER A 1 87 ? -2.089 -13.788 4.312 1.00 66.19 87 SER A CA 1
ATOM 679 C C . SER A 1 87 ? -2.084 -14.257 2.851 1.00 66.19 87 SER A C 1
ATOM 681 O O . SER A 1 87 ? -2.517 -13.559 1.933 1.00 66.19 87 SER A O 1
ATOM 683 N N . LYS A 1 88 ? -1.541 -15.466 2.673 1.00 70.31 88 LYS A N 1
ATOM 684 C CA . LYS A 1 88 ? -1.040 -16.107 1.448 1.00 70.31 88 LYS A CA 1
ATOM 685 C C . LYS A 1 88 ? -2.090 -16.448 0.397 1.00 70.31 88 LYS A C 1
ATOM 687 O O . LYS A 1 88 ? -2.086 -17.559 -0.114 1.00 70.31 88 LYS A O 1
ATOM 692 N N . THR A 1 89 ? -3.021 -15.557 0.085 1.00 69.81 89 THR A N 1
ATOM 693 C CA . THR A 1 89 ? -3.885 -15.780 -1.077 1.00 69.81 89 THR A CA 1
ATOM 694 C C . THR A 1 89 ? -3.036 -15.531 -2.328 1.00 69.81 89 THR A C 1
ATOM 696 O O . THR A 1 89 ? -2.738 -14.365 -2.609 1.00 69.81 89 THR A O 1
ATOM 699 N N . PRO A 1 90 ? -2.596 -16.568 -3.071 1.00 68.31 90 PRO A N 1
ATOM 700 C CA . PRO A 1 90 ? -1.666 -16.367 -4.174 1.00 68.31 90 PRO A CA 1
ATOM 701 C C . PRO A 1 90 ? -2.331 -15.525 -5.266 1.00 68.31 90 PRO A C 1
ATOM 703 O O . PRO A 1 90 ? -3.530 -15.652 -5.526 1.00 68.31 90 PRO A O 1
ATOM 706 N N . GLY A 1 91 ? -1.568 -14.616 -5.873 1.00 70.56 91 GLY A N 1
ATOM 707 C CA . GLY A 1 91 ? -2.069 -13.709 -6.911 1.00 70.56 91 GLY A CA 1
ATOM 708 C C . GLY A 1 91 ? -3.015 -12.607 -6.416 1.00 70.56 91 GLY A C 1
ATOM 709 O O . GLY A 1 91 ? -3.561 -11.868 -7.237 1.00 70.56 91 GLY A O 1
ATOM 710 N N . ARG A 1 92 ? -3.208 -12.447 -5.096 1.00 83.25 92 ARG A N 1
ATOM 711 C CA . ARG A 1 92 ? -4.059 -11.397 -4.521 1.00 83.25 92 ARG A CA 1
ATOM 712 C C . ARG A 1 92 ? -3.258 -10.435 -3.648 1.00 83.25 92 ARG A C 1
ATOM 714 O O . ARG A 1 92 ? -2.766 -10.778 -2.577 1.00 83.25 92 ARG A O 1
ATOM 721 N N . ALA A 1 93 ? -3.180 -9.186 -4.095 1.00 88.81 93 ALA A N 1
ATOM 722 C CA . ALA A 1 93 ? -2.536 -8.115 -3.349 1.00 88.81 93 ALA A CA 1
ATOM 723 C C . ALA A 1 93 ? -3.229 -7.896 -1.983 1.00 88.81 93 ALA A C 1
ATOM 725 O O . ALA A 1 93 ? -4.456 -7.953 -1.927 1.00 88.81 93 ALA A O 1
ATOM 726 N N . PRO A 1 94 ? -2.489 -7.621 -0.891 1.00 93.12 94 PRO A N 1
ATOM 727 C CA . PRO A 1 94 ? -1.082 -7.210 -0.870 1.00 93.12 94 PRO A CA 1
ATOM 728 C C . PRO A 1 94 ? -0.055 -8.359 -0.886 1.00 93.12 94 PRO A C 1
ATOM 730 O O . PRO A 1 94 ? 1.142 -8.077 -0.964 1.00 93.12 94 PRO A O 1
ATOM 733 N N . TRP A 1 95 ? -0.477 -9.625 -0.810 1.00 92.06 95 TRP A N 1
ATOM 734 C 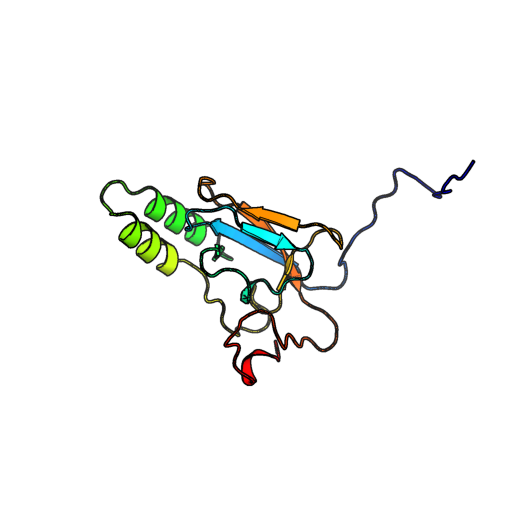CA . TRP A 1 95 ? 0.437 -10.771 -0.785 1.00 92.06 95 TRP A CA 1
ATOM 735 C C . TRP A 1 95 ? 1.061 -11.039 -2.157 1.00 92.06 95 TRP A C 1
ATOM 737 O O . TRP A 1 95 ? 0.361 -11.245 -3.142 1.00 92.06 95 TRP A O 1
ATOM 747 N N . GLY A 1 96 ? 2.390 -11.034 -2.218 1.00 92.19 96 GLY A N 1
ATOM 748 C CA . GLY A 1 96 ? 3.175 -11.202 -3.439 1.00 92.19 96 GLY A CA 1
ATOM 749 C C . GLY A 1 96 ? 3.331 -9.938 -4.287 1.00 92.19 96 GLY A C 1
ATOM 750 O O . GLY A 1 96 ? 3.872 -10.006 -5.389 1.00 92.19 96 GLY A O 1
ATOM 751 N N . PHE A 1 97 ? 2.897 -8.776 -3.785 1.00 94.88 97 PHE A N 1
ATOM 752 C CA . PHE A 1 97 ? 2.952 -7.502 -4.509 1.00 94.88 97 PHE A CA 1
ATOM 753 C C . PHE A 1 97 ? 3.893 -6.489 -3.846 1.00 94.88 97 PHE A C 1
ATOM 755 O O . PHE A 1 97 ? 4.108 -6.496 -2.631 1.00 94.88 97 PHE A O 1
ATOM 762 N N . ARG A 1 98 ? 4.417 -5.574 -4.662 1.00 95.94 98 ARG A N 1
ATOM 763 C CA . ARG A 1 98 ? 5.183 -4.379 -4.275 1.00 95.94 98 ARG A CA 1
ATOM 764 C C . ARG A 1 98 ? 4.576 -3.134 -4.932 1.00 95.94 98 ARG A C 1
ATOM 766 O O . ARG A 1 98 ? 3.703 -3.264 -5.786 1.00 95.94 98 ARG A O 1
ATOM 773 N N . LEU A 1 99 ? 5.024 -1.933 -4.564 1.00 97.69 99 LEU A N 1
ATOM 774 C CA . LEU A 1 99 ? 4.559 -0.701 -5.219 1.00 97.69 99 LEU A CA 1
ATOM 775 C C . LEU A 1 99 ? 4.938 -0.691 -6.711 1.00 97.69 99 LEU A C 1
ATOM 777 O O . LEU A 1 99 ? 6.082 -0.992 -7.066 1.00 97.69 99 LEU A O 1
ATOM 781 N N . ASP A 1 100 ? 3.993 -0.301 -7.568 1.00 97.44 100 ASP A N 1
ATOM 782 C CA . ASP A 1 100 ? 4.248 -0.024 -8.986 1.00 97.44 100 ASP A CA 1
ATOM 783 C C . ASP A 1 100 ? 4.688 1.437 -9.158 1.00 97.44 100 ASP A C 1
ATOM 785 O O . ASP A 1 100 ? 3.946 2.299 -9.615 1.00 97.44 100 ASP A O 1
ATOM 789 N N . VAL A 1 101 ? 5.899 1.731 -8.684 1.00 96.38 101 VAL A N 1
ATOM 790 C CA . VAL A 1 101 ? 6.551 3.046 -8.792 1.00 96.38 101 VAL A CA 1
ATOM 791 C C . VAL A 1 101 ? 7.983 2.871 -9.300 1.00 96.38 101 VAL A C 1
ATOM 793 O O . VAL A 1 101 ? 8.476 1.740 -9.408 1.00 96.38 101 VAL A O 1
ATOM 796 N N . ALA A 1 102 ? 8.666 3.974 -9.616 1.00 96.62 102 ALA A N 1
ATOM 797 C CA . ALA A 1 102 ? 10.040 3.905 -10.094 1.00 96.62 102 ALA A CA 1
ATOM 798 C C . ALA A 1 102 ? 10.973 3.234 -9.062 1.00 96.62 102 ALA A C 1
ATOM 800 O O . ALA A 1 102 ? 10.820 3.427 -7.851 1.00 96.62 102 ALA A O 1
ATOM 801 N N . PRO A 1 103 ? 11.948 2.417 -9.500 1.00 96.12 103 PRO A N 1
ATOM 802 C CA . PRO A 1 103 ? 12.948 1.857 -8.598 1.00 96.12 103 PRO A CA 1
ATOM 803 C C . PRO A 1 103 ? 13.683 2.954 -7.819 1.00 96.12 103 PRO A C 1
ATOM 805 O O . PRO A 1 103 ? 14.149 3.925 -8.402 1.00 96.12 103 PRO A O 1
ATOM 808 N N . GLY A 1 104 ? 13.799 2.783 -6.501 1.00 95.75 104 GLY A N 1
ATOM 809 C CA . GLY A 1 104 ? 14.371 3.792 -5.597 1.00 95.75 104 GLY A CA 1
ATOM 810 C C . GLY A 1 104 ? 13.353 4.776 -5.009 1.00 95.75 104 GLY A C 1
ATOM 811 O O . GLY A 1 104 ? 13.601 5.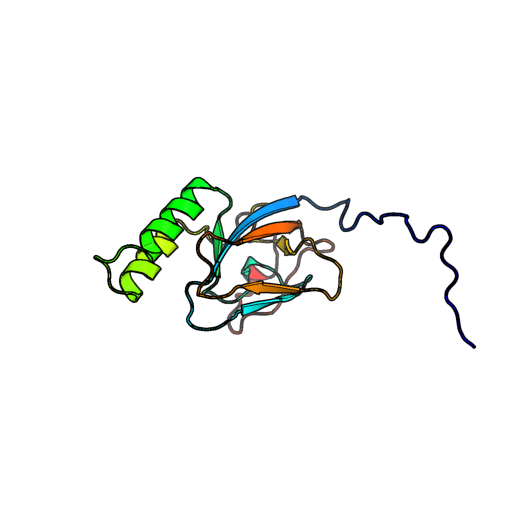297 -3.923 1.00 95.75 104 GLY A O 1
ATOM 812 N N . ASP A 1 105 ? 12.182 4.941 -5.632 1.00 97.56 105 ASP A N 1
ATOM 813 C CA . ASP A 1 105 ? 11.110 5.784 -5.095 1.00 97.56 105 ASP A CA 1
ATOM 814 C C . ASP A 1 105 ? 10.333 5.096 -3.966 1.00 97.56 105 ASP A C 1
ATOM 816 O O . ASP A 1 105 ? 10.505 3.907 -3.653 1.00 97.56 105 ASP A O 1
ATOM 820 N N . SER A 1 106 ? 9.458 5.878 -3.331 1.00 97.81 106 SER A N 1
ATOM 821 C CA . SER A 1 106 ? 8.629 5.465 -2.203 1.00 97.81 106 SER A CA 1
ATOM 822 C C . SER A 1 106 ? 7.315 6.245 -2.145 1.00 97.81 106 SER A C 1
ATOM 824 O O . SER A 1 106 ? 7.198 7.321 -2.728 1.00 97.81 106 SER A O 1
ATOM 826 N N . LYS A 1 107 ? 6.335 5.719 -1.403 1.00 97.69 107 LYS A N 1
ATOM 827 C CA . LYS A 1 107 ? 5.084 6.420 -1.082 1.00 97.69 107 LYS A CA 1
ATOM 828 C C . LYS A 1 107 ? 4.942 6.602 0.430 1.00 97.69 107 LYS A C 1
ATOM 830 O O . LYS A 1 107 ? 5.188 5.661 1.187 1.00 97.69 107 LYS A O 1
ATOM 835 N N . ARG A 1 108 ? 4.563 7.813 0.855 1.00 97.44 108 ARG A N 1
ATOM 836 C CA . ARG A 1 108 ? 4.251 8.184 2.247 1.00 97.44 108 ARG A CA 1
ATOM 837 C C . ARG A 1 108 ? 2.743 8.094 2.482 1.00 97.44 108 ARG A C 1
ATOM 839 O O . ARG A 1 108 ? 1.969 8.493 1.620 1.00 97.44 108 ARG A O 1
ATOM 846 N N . PHE A 1 109 ? 2.361 7.596 3.652 1.00 97.25 109 PHE A N 1
ATOM 847 C CA . PHE A 1 109 ? 0.989 7.433 4.119 1.00 97.25 109 PHE A CA 1
ATOM 848 C C . PHE A 1 109 ? 0.856 8.108 5.482 1.00 97.25 109 PHE A C 1
ATOM 850 O O . PHE A 1 109 ? 1.491 7.680 6.454 1.00 97.25 109 PHE A O 1
ATOM 857 N N . SER A 1 110 ? 0.040 9.153 5.552 1.00 95.56 110 SER A N 1
ATOM 858 C CA . SER A 1 110 ? -0.153 9.938 6.771 1.00 95.56 110 SER A CA 1
ATOM 859 C C . SER A 1 110 ? -1.414 9.506 7.527 1.00 95.56 110 SER A C 1
ATOM 861 O O . SER A 1 110 ? -2.409 9.183 6.878 1.00 95.56 110 SER A O 1
ATOM 863 N N . PRO A 1 111 ? -1.391 9.464 8.873 1.00 92.25 111 PRO A N 1
ATOM 864 C CA . PRO A 1 111 ? -2.556 9.114 9.693 1.00 92.25 111 PRO A CA 1
ATOM 865 C C . PRO A 1 111 ? -3.809 9.954 9.434 1.00 92.25 111 PRO A C 1
ATOM 867 O O . PRO A 1 111 ? -4.928 9.482 9.602 1.00 92.25 111 PRO A O 1
ATOM 870 N N . GLU A 1 112 ? -3.621 11.216 9.060 1.00 84.56 112 GLU A N 1
ATOM 871 C CA . GLU A 1 112 ? -4.685 12.185 8.809 1.00 84.56 112 GLU A CA 1
ATOM 872 C C . GLU A 1 112 ? -5.333 12.055 7.421 1.00 84.56 112 GLU A C 1
ATOM 874 O O . GLU A 1 112 ? -6.336 12.716 7.151 1.00 84.56 112 GLU A O 1
ATOM 879 N N . ASN A 1 113 ? -4.803 11.200 6.539 1.00 75.56 113 ASN A N 1
ATOM 880 C CA . ASN A 1 113 ? -5.351 11.009 5.199 1.00 75.56 113 ASN A CA 1
ATOM 881 C C . ASN A 1 113 ? -6.598 10.117 5.245 1.00 75.56 113 ASN A C 1
ATOM 883 O O . ASN A 1 113 ? -6.524 8.891 5.170 1.00 75.56 113 ASN A O 1
ATOM 887 N N . THR A 1 114 ? -7.757 10.762 5.360 1.00 77.88 114 THR A N 1
ATOM 888 C CA . THR A 1 114 ? -9.064 10.207 4.991 1.00 77.88 114 THR A CA 1
ATOM 889 C C . THR A 1 114 ? -9.669 11.133 3.927 1.00 77.88 114 THR A C 1
ATOM 891 O O . THR A 1 114 ? -9.803 12.330 4.192 1.00 77.88 114 THR A O 1
ATOM 894 N N . PRO A 1 115 ? -10.008 10.642 2.718 1.00 88.62 115 PRO A N 1
ATOM 895 C CA . PRO A 1 115 ? -10.156 9.234 2.335 1.00 88.62 115 PRO A CA 1
ATOM 896 C C . PRO A 1 115 ? -8.828 8.500 2.089 1.00 88.62 115 PRO A C 1
ATOM 898 O O . PRO A 1 115 ? -7.754 9.098 2.085 1.00 88.62 115 PRO A O 1
ATOM 901 N N . SER A 1 116 ? -8.930 7.187 1.888 1.00 90.44 116 SER A N 1
ATOM 902 C CA . SER A 1 116 ? -7.816 6.273 1.641 1.00 90.44 116 SER A CA 1
ATOM 903 C C . SER A 1 116 ? -6.980 6.632 0.410 1.00 90.44 116 SER A C 1
ATOM 905 O O . SER A 1 116 ? -7.464 7.110 -0.619 1.00 90.44 116 SER A O 1
ATOM 907 N N . ASP A 1 117 ? -5.690 6.321 0.494 1.00 95.75 117 ASP A N 1
ATOM 908 C CA . ASP A 1 117 ? -4.735 6.479 -0.591 1.00 95.75 117 ASP A CA 1
ATOM 909 C C . ASP A 1 117 ? -4.924 5.383 -1.647 1.00 95.75 117 ASP A C 1
ATOM 911 O O . ASP A 1 117 ? -4.652 4.209 -1.389 1.00 95.75 117 ASP A O 1
ATOM 915 N N . ARG A 1 118 ? -5.300 5.753 -2.878 1.00 96.50 118 ARG A N 1
ATOM 916 C CA . ARG A 1 118 ? -5.236 4.829 -4.022 1.00 96.50 118 ARG A CA 1
ATOM 917 C C . ARG A 1 118 ? -3.775 4.625 -4.434 1.00 96.50 118 ARG A C 1
ATOM 919 O O . ARG A 1 118 ? -3.031 5.594 -4.609 1.00 96.50 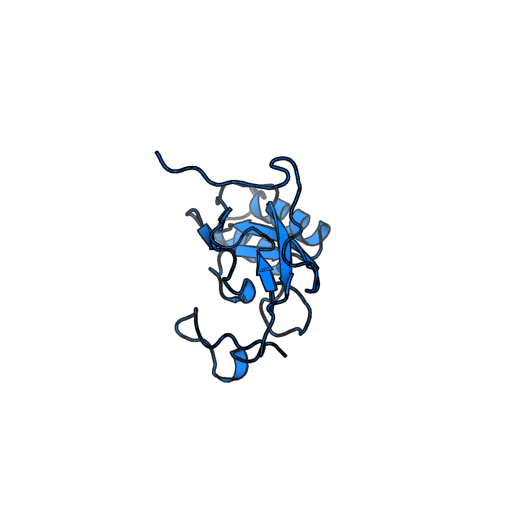118 ARG A O 1
ATOM 926 N N . ILE A 1 119 ? -3.357 3.375 -4.602 1.00 96.88 119 ILE A N 1
ATOM 927 C CA . ILE A 1 119 ? -2.023 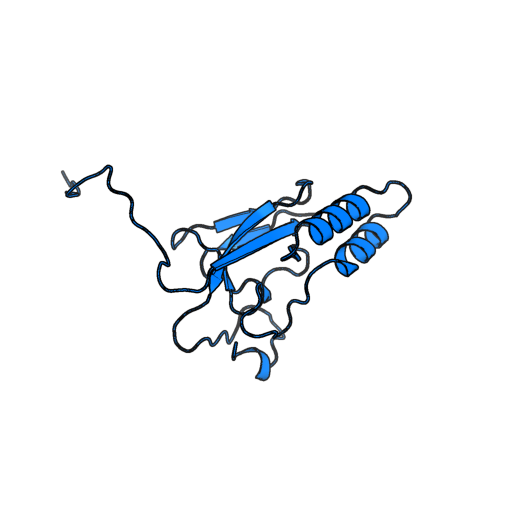2.993 -5.079 1.00 96.88 119 ILE A CA 1
ATOM 928 C C . ILE A 1 119 ? -2.111 1.941 -6.174 1.00 96.88 119 ILE A C 1
ATOM 930 O O . ILE A 1 119 ? -3.074 1.176 -6.248 1.00 96.88 119 ILE A O 1
ATOM 934 N N . GLU A 1 120 ? -1.064 1.890 -6.987 1.00 97.25 120 GLU A N 1
ATOM 935 C CA . GLU A 1 120 ? -0.826 0.808 -7.933 1.00 97.25 120 GLU A CA 1
ATOM 936 C C . GLU A 1 120 ? 0.253 -0.111 -7.372 1.00 97.25 120 GLU A C 1
ATOM 938 O O . GLU A 1 120 ? 1.232 0.324 -6.753 1.00 97.25 120 GLU A O 1
ATOM 943 N N . ALA A 1 121 ? 0.031 -1.404 -7.543 1.00 96.50 121 ALA A N 1
ATOM 944 C CA . ALA A 1 121 ? 0.905 -2.454 -7.079 1.00 96.50 121 ALA A CA 1
ATOM 945 C C . ALA A 1 121 ? 1.19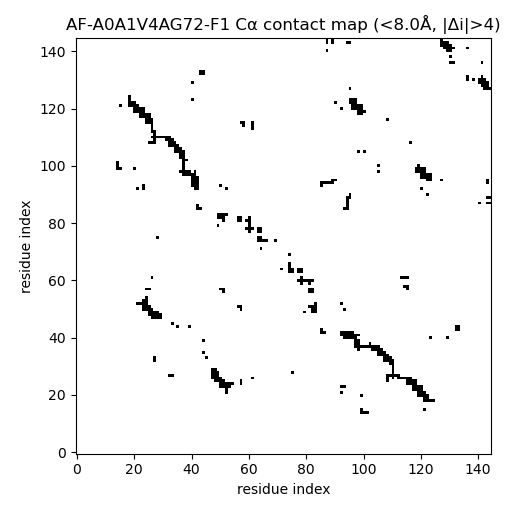1 -3.410 -8.231 1.00 96.50 121 ALA A C 1
ATOM 947 O O . ALA A 1 121 ? 0.332 -3.655 -9.077 1.00 96.50 121 ALA A O 1
ATOM 948 N N . VAL A 1 122 ? 2.392 -3.969 -8.238 1.00 96.44 122 VAL A N 1
ATOM 949 C CA . VAL A 1 122 ? 2.829 -4.940 -9.234 1.00 96.44 122 VAL A CA 1
ATOM 950 C C . VAL A 1 122 ? 3.378 -6.175 -8.548 1.00 96.44 122 VAL A C 1
ATOM 952 O O . VAL A 1 122 ? 3.977 -6.101 -7.471 1.00 96.44 122 VAL A O 1
ATOM 955 N N . GLU A 1 123 ? 3.137 -7.318 -9.166 1.00 94.75 123 GLU A N 1
ATOM 956 C CA . GLU A 1 123 ? 3.616 -8.602 -8.691 1.00 94.75 123 GLU A CA 1
ATOM 957 C C . GLU A 1 123 ? 5.145 -8.645 -8.574 1.00 94.75 123 GLU A C 1
ATOM 959 O O . GLU A 1 123 ? 5.880 -8.084 -9.396 1.00 94.75 123 GLU A O 1
ATOM 964 N N . MET A 1 124 ? 5.643 -9.342 -7.555 1.00 92.88 124 MET A N 1
ATOM 965 C CA . MET A 1 124 ? 7.071 -9.608 -7.422 1.00 92.88 124 MET A CA 1
ATOM 966 C C . MET A 1 124 ? 7.509 -10.655 -8.460 1.00 92.88 124 MET A C 1
ATOM 968 O O . MET A 1 124 ? 6.842 -11.665 -8.665 1.00 92.88 124 MET A O 1
ATOM 972 N N . GLY A 1 125 ? 8.628 -10.400 -9.141 1.00 91.81 125 GLY A N 1
ATOM 973 C CA . GLY A 1 125 ? 9.197 -11.316 -10.136 1.00 91.81 125 GLY A CA 1
ATOM 974 C C . GLY A 1 125 ? 10.254 -12.265 -9.558 1.00 91.81 125 GLY A C 1
ATOM 975 O O . GLY A 1 125 ? 10.480 -12.306 -8.348 1.00 91.81 125 GLY A O 1
ATOM 976 N N . GLY A 1 126 ? 10.954 -12.980 -10.444 1.00 92.06 126 GLY A N 1
ATOM 977 C CA . GLY A 1 126 ? 12.013 -13.929 -10.074 1.00 92.06 126 GLY A CA 1
ATOM 978 C C . GLY A 1 126 ? 11.453 -15.195 -9.427 1.00 92.06 126 GLY A C 1
ATOM 979 O O . GLY A 1 126 ? 10.367 -15.632 -9.791 1.00 92.06 126 GLY A O 1
ATOM 980 N N . ASP A 1 127 ? 12.171 -15.746 -8.447 1.00 90.69 127 ASP A N 1
ATOM 981 C CA . ASP A 1 127 ? 11.765 -16.962 -7.719 1.00 90.69 127 ASP A CA 1
ATOM 982 C C . ASP A 1 127 ? 10.608 -16.728 -6.734 1.00 90.69 127 ASP A C 1
ATOM 984 O O . ASP A 1 127 ? 10.169 -17.662 -6.074 1.00 90.69 127 ASP A O 1
ATOM 988 N N . ARG A 1 128 ? 10.147 -15.475 -6.586 1.00 89.81 128 ARG A N 1
ATOM 989 C CA . ARG A 1 128 ? 9.017 -15.095 -5.722 1.00 89.81 128 ARG A CA 1
ATOM 990 C C . ARG A 1 128 ? 9.178 -15.553 -4.269 1.00 89.81 128 ARG A C 1
ATOM 992 O O . ARG A 1 128 ? 8.244 -16.021 -3.624 1.00 89.81 128 ARG A O 1
ATOM 999 N N . ARG A 1 129 ? 10.385 -15.347 -3.735 1.00 89.50 129 ARG A N 1
ATOM 1000 C CA . ARG A 1 129 ? 10.747 -15.646 -2.344 1.00 89.50 129 ARG A CA 1
ATOM 1001 C C . ARG A 1 129 ? 11.106 -14.373 -1.587 1.00 89.50 129 ARG A C 1
ATOM 1003 O O . ARG A 1 129 ? 11.978 -13.618 -2.012 1.00 89.50 129 ARG A O 1
ATOM 1010 N N . VAL A 1 130 ? 10.477 -14.154 -0.435 1.00 89.44 130 VAL A N 1
ATOM 1011 C CA . VAL A 1 130 ? 10.695 -13.002 0.455 1.00 89.44 130 VAL A CA 1
ATOM 1012 C C . VAL A 1 130 ? 11.090 -13.506 1.853 1.00 89.44 130 VAL A C 1
ATOM 1014 O O . VAL A 1 130 ? 10.232 -13.641 2.728 1.00 89.44 130 VAL A O 1
ATOM 1017 N N . PRO A 1 131 ? 12.384 -13.800 2.096 1.00 80.62 131 PRO A N 1
ATOM 1018 C CA . PRO A 1 131 ? 12.844 -14.449 3.328 1.00 80.62 131 PRO A CA 1
ATOM 1019 C C . PRO A 1 131 ? 12.839 -13.558 4.577 1.00 80.62 131 PRO A C 1
ATOM 1021 O O . PRO A 1 131 ? 12.927 -14.067 5.690 1.00 80.62 131 PRO A O 1
ATOM 1024 N N . GLY A 1 132 ? 12.740 -12.236 4.432 1.00 69.81 132 GLY A N 1
ATOM 1025 C CA . GLY A 1 132 ? 12.819 -11.309 5.558 1.00 69.81 132 GLY A CA 1
ATOM 1026 C C . GLY A 1 132 ? 12.101 -9.993 5.292 1.00 69.81 132 GLY A C 1
ATOM 1027 O O . GLY A 1 132 ? 11.854 -9.665 4.138 1.00 69.81 132 GLY A O 1
ATOM 1028 N N . LEU A 1 133 ? 11.747 -9.317 6.398 1.00 71.38 133 LEU A N 1
ATOM 1029 C CA . LEU A 1 133 ? 11.337 -7.906 6.599 1.00 71.38 133 LEU A CA 1
ATOM 1030 C C . LEU A 1 133 ? 10.608 -7.761 7.955 1.00 71.38 133 LEU A C 1
ATOM 1032 O O . LEU A 1 133 ? 10.651 -6.708 8.586 1.00 71.38 133 LEU A O 1
ATOM 1036 N N . ARG A 1 134 ? 9.998 -8.849 8.446 1.00 71.31 134 ARG A N 1
ATOM 1037 C CA . ARG A 1 134 ? 9.388 -8.968 9.779 1.00 71.31 134 ARG A CA 1
ATOM 1038 C C . ARG A 1 134 ? 10.234 -9.865 10.680 1.00 71.31 134 ARG A C 1
ATOM 1040 O O . ARG A 1 134 ? 10.672 -10.925 10.248 1.00 71.31 134 ARG A O 1
ATOM 1047 N N . LYS A 1 135 ? 10.415 -9.471 11.947 1.00 64.19 135 LYS A N 1
ATOM 1048 C CA . LYS A 1 135 ? 11.249 -10.198 12.929 1.00 64.19 135 LYS A CA 1
ATOM 1049 C C . LYS A 1 135 ? 10.806 -11.654 13.153 1.00 64.19 135 LYS A C 1
ATOM 1051 O O . LYS A 1 135 ? 11.645 -12.498 13.433 1.00 64.19 135 LYS A O 1
ATOM 1056 N N . ASN A 1 136 ? 9.513 -11.937 12.995 1.00 70.56 136 ASN A N 1
ATOM 1057 C CA . ASN A 1 136 ? 8.907 -13.238 13.290 1.00 70.56 136 ASN A CA 1
ATOM 1058 C C . ASN A 1 136 ? 8.269 -13.879 12.048 1.00 70.56 136 ASN A C 1
ATOM 1060 O O . ASN A 1 136 ? 7.223 -14.511 12.167 1.00 70.56 136 ASN A O 1
ATOM 1064 N N . LYS A 1 137 ? 8.836 -13.668 10.852 1.00 75.81 137 LYS A N 1
ATOM 1065 C CA . LYS A 1 137 ? 8.283 -14.251 9.624 1.00 75.81 137 LYS A CA 1
ATOM 1066 C C . LYS A 1 137 ? 8.461 -15.783 9.641 1.0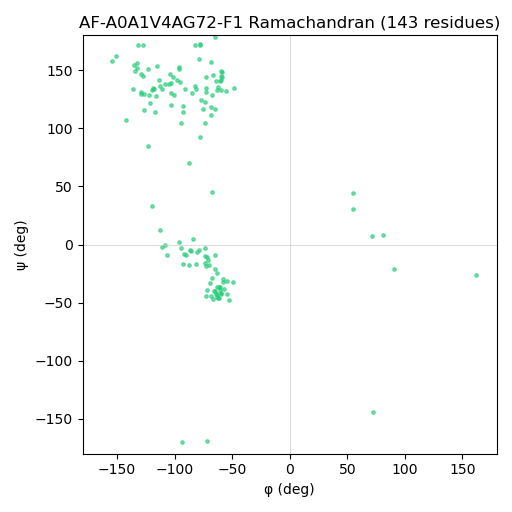0 75.81 137 LYS A C 1
ATOM 1068 O O . LYS A 1 137 ? 9.604 -16.239 9.709 1.00 75.81 137 LYS A O 1
ATOM 1073 N N . PRO A 1 138 ? 7.379 -16.585 9.616 1.00 75.62 138 PRO A N 1
ATOM 1074 C CA . PRO A 1 138 ? 7.474 -18.042 9.575 1.00 75.62 138 PRO A CA 1
ATOM 1075 C C . PRO A 1 138 ? 8.222 -18.531 8.330 1.00 75.62 138 PRO A C 1
ATOM 1077 O O . PRO A 1 138 ? 8.112 -17.934 7.262 1.00 75.62 138 PRO A O 1
ATOM 1080 N N . ALA A 1 139 ? 8.922 -19.664 8.431 1.00 73.69 139 ALA A N 1
ATOM 1081 C CA . ALA A 1 139 ? 9.648 -20.247 7.296 1.00 73.69 139 ALA A CA 1
ATOM 1082 C C . ALA A 1 139 ? 8.736 -20.560 6.094 1.00 73.69 139 ALA A C 1
ATOM 1084 O O . ALA A 1 139 ? 9.158 -20.430 4.951 1.00 73.69 139 ALA A O 1
ATOM 1085 N N . GLY A 1 140 ? 7.472 -20.914 6.348 1.00 75.25 140 GLY A N 1
ATOM 1086 C CA . GLY A 1 140 ? 6.489 -21.149 5.291 1.00 75.25 140 GLY A CA 1
ATOM 1087 C C . GLY A 1 140 ? 5.986 -19.878 4.601 1.00 75.25 140 GLY A C 1
ATOM 1088 O O . GLY A 1 140 ? 5.265 -19.992 3.621 1.00 75.25 140 GLY A O 1
ATOM 1089 N N . ASP A 1 141 ? 6.299 -18.684 5.109 1.00 77.25 141 ASP A N 1
ATOM 1090 C CA . ASP A 1 141 ? 5.823 -17.395 4.577 1.00 77.25 141 ASP A CA 1
ATOM 1091 C C . ASP A 1 141 ? 6.852 -16.753 3.631 1.00 77.25 141 ASP A C 1
ATOM 1093 O O . ASP A 1 141 ? 6.669 -15.630 3.157 1.00 77.25 141 ASP A O 1
ATOM 1097 N N . VAL A 1 142 ? 7.965 -17.449 3.391 1.00 83.19 142 VAL A N 1
ATOM 1098 C CA . VAL A 1 142 ? 9.022 -17.017 2.477 1.00 83.19 142 VAL A CA 1
ATOM 1099 C C . VAL A 1 142 ? 8.568 -17.145 1.032 1.00 83.19 142 VAL A C 1
ATOM 1101 O O . VAL A 1 142 ? 8.794 -16.225 0.253 1.00 83.19 142 VAL A O 1
ATOM 1104 N N . ASP A 1 143 ? 7.931 -18.255 0.690 1.00 86.06 143 ASP A N 1
ATOM 1105 C CA . ASP A 1 143 ? 7.483 -18.531 -0.669 1.00 86.06 143 ASP A CA 1
ATOM 1106 C C . ASP A 1 143 ? 6.114 -17.868 -0.891 1.00 86.06 143 ASP A C 1
ATOM 1108 O O . ASP A 1 143 ? 5.227 -17.951 -0.037 1.00 86.06 143 ASP A O 1
ATOM 1112 N N . LEU A 1 144 ? 5.979 -17.118 -1.990 1.00 82.75 144 LEU A N 1
ATOM 1113 C CA . LEU A 1 144 ? 4.774 -16.332 -2.286 1.00 82.75 144 LEU A CA 1
ATOM 1114 C C . LEU A 1 144 ? 3.716 -17.104 -3.090 1.00 82.75 144 LEU A C 1
ATOM 1116 O O . LEU A 1 144 ? 2.607 -16.583 -3.250 1.00 82.75 144 LEU A O 1
ATOM 1120 N N . ASP A 1 145 ? 4.069 -18.295 -3.574 1.00 80.00 145 ASP A N 1
ATOM 1121 C CA . ASP A 1 145 ? 3.237 -19.191 -4.385 1.00 80.00 145 ASP A CA 1
ATOM 1122 C C . ASP A 1 145 ? 2.530 -20.270 -3.550 1.00 80.00 145 ASP A C 1
ATOM 1124 O O . ASP A 1 145 ? 3.091 -20.698 -2.512 1.00 80.00 145 ASP A O 1
#

pLDDT: mean 90.28, std 9.1, range [42.69, 97.88]